Protein AF-A0A350QRS7-F1 (afdb_monomer_lite)

Radius of gyration: 12.92 Å; chains: 1; bounding box: 26×18×34 Å

Sequence (41 aa):
MATLLTARNLEKSFPSNMLFEGVGVHIESGERLGM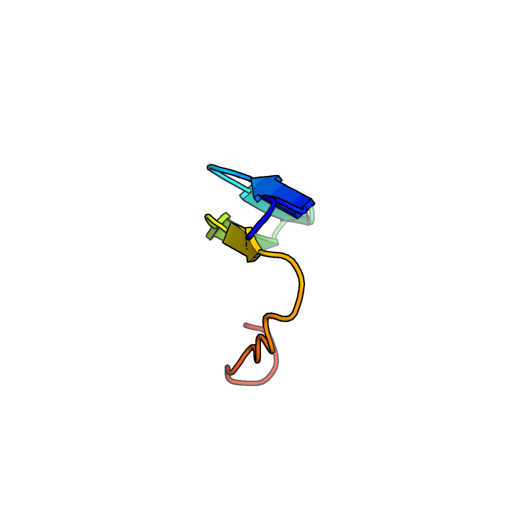IGPNGA

Foldseek 3Di:
DDWDDWDFFDWDDDPPDTQDTGDTDTDDPPDDDDDDDDPSD

Structure (mmCIF, N/CA/C/O backbone):
data_AF-A0A350QRS7-F1
#
_entry.id   AF-A0A350QRS7-F1
#
loop_
_atom_site.group_PDB
_atom_site.id
_atom_site.type_symbol
_atom_site.label_atom_id
_atom_site.label_alt_id
_atom_site.label_comp_id
_atom_site.label_asym_id
_atom_site.label_entity_id
_atom_site.label_seq_id
_atom_site.pdbx_PDB_ins_code
_atom_site.Cartn_x
_atom_site.Cartn_y
_atom_site.Cartn_z
_atom_site.occupancy
_atom_site.B_iso_or_equiv
_atom_site.auth_seq_id
_atom_site.auth_comp_id
_atom_site.auth_asym_id
_atom_site.auth_atom_id
_a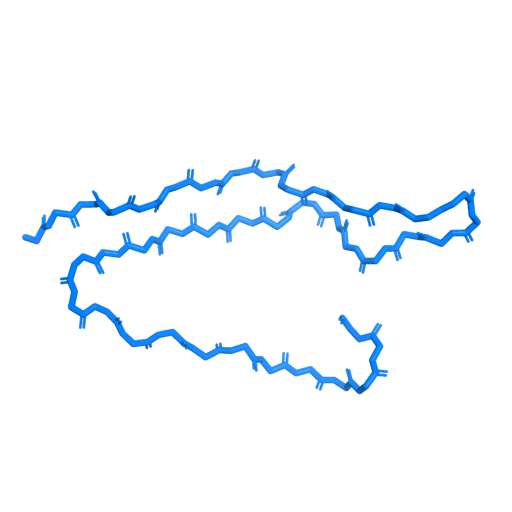tom_site.pdbx_PDB_model_num
ATOM 1 N N . MET A 1 1 ? -15.172 3.879 16.932 1.00 68.62 1 MET A N 1
ATOM 2 C CA . MET A 1 1 ? -13.833 4.093 16.344 1.00 68.62 1 MET A CA 1
ATOM 3 C C . MET A 1 1 ? -14.001 4.995 15.131 1.00 68.62 1 MET A C 1
ATOM 5 O O . MET A 1 1 ? -15.076 4.976 14.544 1.00 68.62 1 MET A O 1
ATOM 9 N N . ALA A 1 2 ? -13.026 5.854 14.836 1.00 90.94 2 ALA A N 1
ATOM 10 C CA . ALA A 1 2 ? -13.097 6.798 13.719 1.00 90.94 2 ALA A CA 1
ATOM 11 C C . ALA A 1 2 ? -12.165 6.338 12.595 1.00 90.94 2 ALA A C 1
ATOM 13 O O . ALA A 1 2 ? -11.017 5.985 12.870 1.00 90.94 2 ALA A O 1
ATOM 14 N N . THR A 1 3 ? -12.646 6.358 11.351 1.00 96.06 3 THR A N 1
ATOM 15 C CA . THR A 1 3 ? -11.808 6.129 10.170 1.00 96.06 3 THR A CA 1
ATOM 16 C C . THR A 1 3 ? -10.772 7.243 10.056 1.00 96.06 3 THR A C 1
ATOM 18 O O . THR A 1 3 ? -11.127 8.421 10.049 1.00 96.06 3 THR A O 1
ATOM 21 N N . LEU A 1 4 ? -9.497 6.871 9.949 1.00 97.00 4 LEU A N 1
ATOM 22 C CA . LEU A 1 4 ? -8.390 7.805 9.740 1.00 97.00 4 LEU A CA 1
ATOM 23 C C . LEU A 1 4 ? -7.991 7.887 8.270 1.00 97.00 4 LEU A C 1
ATOM 25 O O . LEU A 1 4 ? -7.732 8.972 7.757 1.00 97.00 4 LEU A O 1
ATOM 29 N N . LEU A 1 5 ? -7.942 6.742 7.592 1.00 96.88 5 LEU A N 1
ATOM 30 C CA . LEU A 1 5 ? -7.527 6.663 6.200 1.00 96.88 5 LEU A CA 1
ATOM 31 C C . LEU A 1 5 ? -8.358 5.617 5.465 1.00 96.88 5 LEU A C 1
ATOM 33 O O . LEU A 1 5 ? -8.626 4.531 5.971 1.00 96.88 5 LEU A O 1
ATOM 37 N N . THR A 1 6 ? -8.772 5.949 4.250 1.00 97.38 6 THR A N 1
ATOM 38 C CA . THR A 1 6 ? -9.310 4.986 3.294 1.00 97.38 6 THR A CA 1
ATOM 39 C C . THR A 1 6 ? -8.706 5.280 1.938 1.00 97.38 6 THR A C 1
ATOM 41 O O . THR A 1 6 ? -8.793 6.406 1.454 1.00 97.38 6 THR A O 1
ATOM 44 N N . ALA A 1 7 ? -8.127 4.262 1.319 1.00 97.31 7 ALA A N 1
ATOM 45 C CA . ALA A 1 7 ? -7.670 4.317 -0.055 1.00 97.31 7 ALA A CA 1
ATOM 46 C C . ALA A 1 7 ? -8.136 3.068 -0.802 1.00 97.31 7 ALA A C 1
ATOM 48 O O . ALA A 1 7 ? -8.263 1.983 -0.231 1.00 97.31 7 ALA A O 1
ATOM 49 N N . ARG A 1 8 ? -8.435 3.245 -2.085 1.00 97.88 8 ARG A N 1
ATOM 50 C CA . ARG A 1 8 ? -8.927 2.196 -2.977 1.00 97.88 8 ARG A CA 1
ATOM 51 C C . ARG A 1 8 ? -8.166 2.297 -4.287 1.00 97.88 8 ARG A C 1
ATOM 53 O O . ARG A 1 8 ? -7.913 3.411 -4.737 1.00 97.88 8 ARG A O 1
ATOM 60 N N . ASN A 1 9 ? -7.867 1.151 -4.890 1.00 97.88 9 ASN A N 1
ATOM 61 C CA . ASN A 1 9 ? -7.203 1.053 -6.190 1.00 97.88 9 ASN A CA 1
ATOM 62 C C . ASN A 1 9 ? -5.890 1.848 -6.260 1.00 97.88 9 ASN A C 1
ATOM 64 O O . ASN A 1 9 ? -5.624 2.527 -7.247 1.00 97.88 9 ASN A O 1
ATOM 68 N N . LEU A 1 10 ? -5.086 1.802 -5.196 1.00 97.38 10 LEU A N 1
ATOM 69 C CA . LEU A 1 10 ? -3.755 2.391 -5.225 1.00 97.38 10 LEU A CA 1
ATOM 70 C C . LEU A 1 10 ? -2.873 1.600 -6.194 1.00 97.38 10 LEU A C 1
ATOM 72 O O . LEU A 1 10 ? -2.799 0.373 -6.109 1.00 97.38 10 LEU A O 1
ATOM 76 N N . GLU A 1 11 ? -2.169 2.320 -7.060 1.00 97.31 11 GLU A N 1
ATOM 77 C CA . GLU A 1 11 ? -1.105 1.778 -7.901 1.00 97.31 11 GLU A CA 1
ATOM 78 C C . GLU A 1 11 ? 0.182 2.581 -7.717 1.00 97.31 11 GLU A C 1
ATOM 80 O O . GLU A 1 11 ? 0.159 3.767 -7.360 1.00 97.31 11 GLU A O 1
ATOM 85 N N . LYS A 1 12 ? 1.315 1.954 -8.027 1.00 95.88 12 LYS A N 1
ATOM 86 C CA . LYS A 1 12 ? 2.573 2.673 -8.207 1.00 95.88 12 LYS A CA 1
ATOM 87 C C . LYS A 1 12 ? 3.452 1.993 -9.242 1.00 95.88 12 LYS A C 1
ATOM 89 O O . LYS A 1 12 ? 3.841 0.842 -9.079 1.00 95.88 12 LYS A O 1
ATOM 94 N N . SER A 1 13 ? 3.857 2.759 -10.252 1.00 97.06 13 SER A N 1
ATOM 95 C CA . SER A 1 13 ? 4.838 2.368 -11.270 1.00 97.06 13 SER A CA 1
ATOM 96 C C . SER A 1 13 ? 6.110 3.213 -11.226 1.00 97.06 13 SER A C 1
ATOM 98 O O . SER A 1 13 ? 6.117 4.383 -10.823 1.00 97.06 13 SER A O 1
ATOM 100 N N . PHE A 1 14 ? 7.190 2.614 -11.712 1.00 95.88 14 PHE A N 1
ATOM 101 C CA . PHE A 1 14 ? 8.281 3.272 -12.428 1.00 95.88 14 PHE A CA 1
ATOM 102 C C . PHE A 1 14 ? 8.160 2.939 -13.929 1.00 95.88 14 PHE A C 1
ATOM 104 O O . PHE A 1 14 ? 7.436 2.003 -14.265 1.00 95.88 14 PHE A O 1
ATOM 111 N N . PRO A 1 15 ? 8.851 3.650 -14.846 1.00 95.19 15 PRO A N 1
ATOM 112 C CA . PRO A 1 15 ? 8.615 3.538 -16.293 1.00 95.19 15 PRO A CA 1
ATOM 113 C C . PRO A 1 15 ? 8.578 2.115 -16.868 1.00 95.19 15 PRO A C 1
ATOM 115 O O . PRO A 1 15 ? 7.833 1.859 -17.806 1.00 95.19 15 PRO A O 1
ATOM 118 N N . SER A 1 16 ? 9.363 1.193 -16.311 1.00 91.94 16 SER A N 1
ATOM 119 C CA . SER A 1 16 ? 9.430 -0.206 -16.746 1.00 91.94 16 SER A CA 1
ATOM 120 C C . SER A 1 16 ? 9.032 -1.214 -15.664 1.00 91.94 16 SER A C 1
ATOM 122 O O . SER A 1 16 ? 9.253 -2.407 -15.853 1.00 91.94 16 SER A O 1
ATOM 124 N N . ASN A 1 17 ? 8.490 -0.769 -14.524 1.00 93.69 17 ASN A N 1
ATOM 125 C CA . ASN A 1 17 ? 8.186 -1.665 -13.410 1.00 93.69 17 ASN A CA 1
ATOM 126 C C . ASN A 1 17 ? 6.932 -1.241 -12.637 1.00 93.69 17 ASN A C 1
ATOM 128 O O . ASN A 1 17 ? 6.899 -0.155 -12.056 1.00 93.69 17 ASN A O 1
ATOM 132 N N . MET A 1 18 ? 5.931 -2.119 -12.584 1.00 94.31 18 MET A N 1
ATOM 133 C CA . MET A 1 18 ? 4.795 -1.985 -11.672 1.00 94.31 18 MET A CA 1
ATOM 134 C C . MET A 1 18 ? 5.215 -2.499 -10.294 1.00 94.31 18 MET A C 1
ATOM 136 O O . MET A 1 18 ? 5.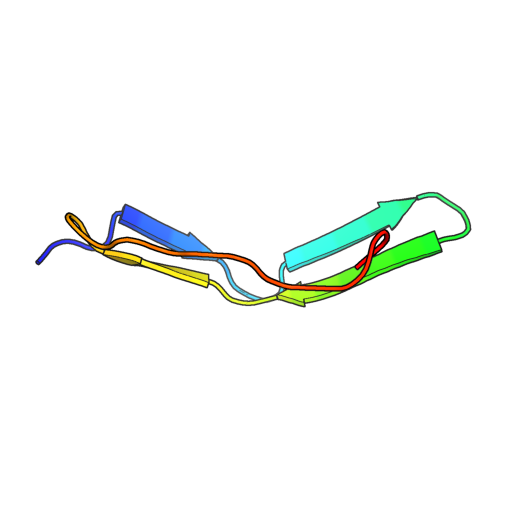629 -3.646 -10.178 1.00 94.31 18 M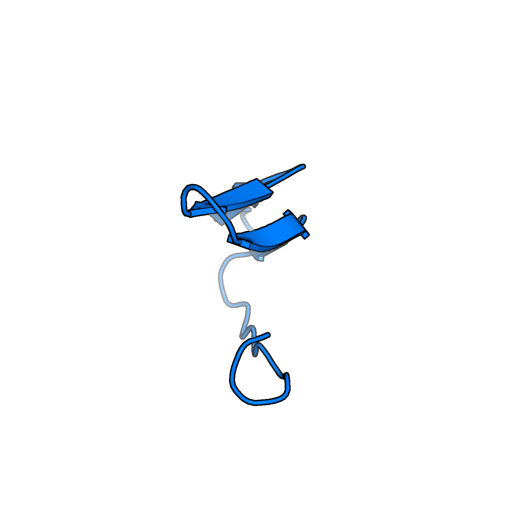ET A O 1
ATO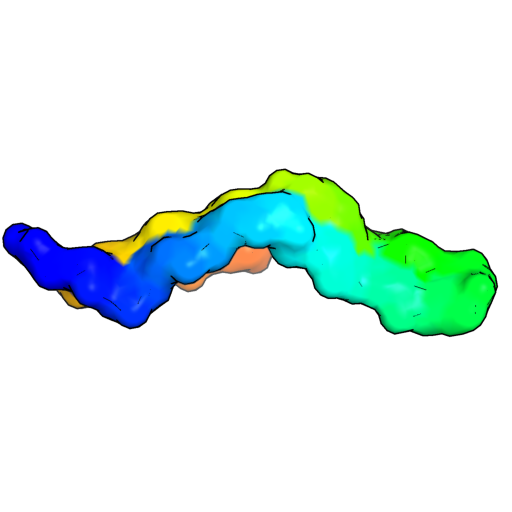M 140 N N . LEU A 1 19 ? 5.114 -1.661 -9.260 1.00 94.62 19 LEU A N 1
ATOM 141 C CA . LEU A 1 19 ? 5.379 -2.082 -7.881 1.00 94.62 19 LEU A CA 1
ATOM 142 C C . LEU A 1 19 ? 4.160 -2.788 -7.292 1.00 94.62 19 LEU A C 1
ATOM 144 O O . LEU A 1 19 ? 4.270 -3.881 -6.759 1.00 94.62 19 LEU A O 1
ATOM 148 N N . PHE A 1 20 ? 2.992 -2.163 -7.422 1.00 95.31 20 PHE A N 1
ATOM 149 C CA . PHE A 1 20 ? 1.723 -2.731 -6.995 1.00 95.31 20 PHE A CA 1
ATOM 150 C C . PHE A 1 20 ? 0.576 -2.099 -7.777 1.00 95.31 20 PHE A C 1
ATOM 152 O O . PHE A 1 20 ? 0.676 -0.962 -8.247 1.00 95.31 20 PHE A O 1
ATOM 159 N N . GLU A 1 21 ? -0.527 -2.832 -7.855 1.00 96.44 21 GLU A N 1
ATOM 160 C CA . GLU A 1 21 ? -1.765 -2.426 -8.506 1.00 96.44 21 GLU A CA 1
ATOM 161 C C . GLU A 1 21 ? -2.946 -2.876 -7.643 1.00 96.44 21 GLU A C 1
ATOM 163 O O . GLU A 1 21 ? -2.918 -3.954 -7.046 1.00 96.44 21 GLU A O 1
ATOM 168 N N . GLY A 1 22 ? -3.989 -2.051 -7.563 1.00 96.94 22 GLY A N 1
ATOM 169 C CA . GLY A 1 22 ? -5.243 -2.444 -6.923 1.00 96.94 22 GLY A CA 1
ATOM 170 C C . GLY A 1 22 ? -5.196 -2.528 -5.394 1.00 96.94 22 GLY A C 1
ATOM 171 O O . GLY A 1 22 ? -6.068 -3.161 -4.798 1.00 96.94 22 GLY A O 1
ATOM 172 N N . VAL A 1 23 ? -4.226 -1.893 -4.728 1.00 96.62 23 VAL A N 1
ATOM 173 C CA . VAL A 1 23 ? -4.127 -1.953 -3.261 1.00 96.62 23 VAL A CA 1
ATOM 174 C C . VAL A 1 23 ? -5.251 -1.137 -2.617 1.00 96.62 23 VAL A C 1
ATOM 176 O O . VAL A 1 23 ? -5.482 0.030 -2.946 1.00 96.62 23 VAL A O 1
ATOM 179 N N . GLY A 1 24 ? -5.957 -1.761 -1.675 1.00 97.00 24 GLY A N 1
ATOM 180 C CA . GLY A 1 24 ? -6.964 -1.127 -0.831 1.00 97.00 24 GLY A CA 1
ATOM 181 C C . GLY A 1 24 ? -6.530 -1.151 0.628 1.00 97.00 24 GLY A C 1
ATOM 182 O O . GLY A 1 24 ? -6.054 -2.172 1.117 1.00 97.00 24 GLY A O 1
ATOM 183 N N . VAL A 1 25 ? -6.708 -0.034 1.328 1.00 96.62 25 VAL A N 1
ATOM 184 C CA . VAL A 1 25 ? -6.419 0.057 2.761 1.00 96.62 25 VAL A CA 1
ATOM 185 C C . VAL A 1 25 ? -7.494 0.874 3.467 1.00 96.62 25 VAL A C 1
ATOM 187 O O . VAL A 1 25 ? -7.946 1.910 2.974 1.00 96.62 25 VAL A O 1
ATOM 190 N N . HIS A 1 26 ? -7.907 0.391 4.631 1.00 96.88 26 HIS A N 1
ATOM 191 C CA . HIS A 1 26 ? -8.782 1.082 5.563 1.00 96.88 26 HIS A CA 1
ATOM 192 C C . HIS A 1 26 ? -8.098 1.049 6.924 1.00 96.88 26 HIS A C 1
ATOM 194 O O . HIS A 1 26 ? -7.686 -0.023 7.351 1.00 96.88 26 HIS A O 1
ATOM 200 N N . ILE A 1 27 ? -7.915 2.213 7.545 1.00 97.06 27 ILE A N 1
ATOM 201 C CA . ILE A 1 27 ? -7.230 2.337 8.833 1.00 97.06 27 ILE A CA 1
ATOM 202 C C . ILE A 1 27 ? -8.139 3.080 9.795 1.00 97.06 27 ILE A C 1
ATOM 204 O O . ILE A 1 27 ? -8.573 4.208 9.519 1.00 97.06 27 ILE A O 1
ATOM 208 N N . GLU A 1 28 ? -8.378 2.470 10.945 1.00 97.69 28 GLU A N 1
ATOM 209 C CA . GLU A 1 28 ? -9.135 3.048 12.043 1.00 97.69 28 GLU A CA 1
ATOM 210 C C . GLU A 1 28 ? -8.236 3.581 13.167 1.00 97.69 28 GLU A C 1
ATOM 212 O O . GLU A 1 28 ? -7.088 3.180 13.369 1.00 97.69 28 GLU A O 1
ATOM 217 N N . SER A 1 29 ? -8.772 4.520 13.944 1.00 97.38 29 SER A N 1
ATOM 218 C CA . SER A 1 29 ? -8.077 5.073 15.105 1.00 97.38 29 SER A CA 1
ATOM 219 C C . SER A 1 29 ? -7.776 3.997 16.151 1.00 97.38 29 SER A C 1
ATOM 221 O O . SER A 1 29 ? -8.693 3.432 16.745 1.00 97.38 29 SER A O 1
ATOM 223 N N . G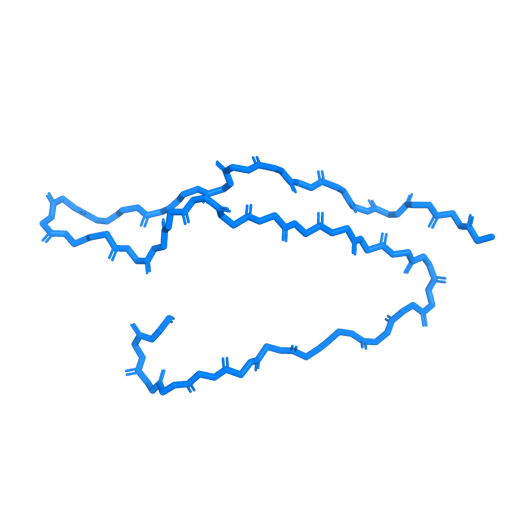LY A 1 30 ? -6.486 3.803 16.447 1.00 95.62 30 GLY A N 1
ATOM 224 C CA . GLY A 1 30 ? -5.989 2.823 17.422 1.00 95.62 30 GLY A CA 1
ATOM 225 C C . GLY A 1 30 ? -5.581 1.477 16.815 1.00 95.62 30 GLY A C 1
ATOM 226 O O . GLY A 1 30 ? -5.082 0.616 17.540 1.00 95.62 30 GLY A O 1
ATOM 227 N N . GLU A 1 31 ? -5.755 1.301 15.505 1.00 95.38 31 GLU A N 1
ATOM 228 C CA . GLU A 1 31 ? -5.373 0.090 14.784 1.00 95.38 31 GLU A CA 1
ATOM 229 C C . GLU A 1 31 ? -3.845 -0.037 14.645 1.00 95.38 31 GLU A C 1
ATOM 231 O O . GLU A 1 31 ? -3.126 0.952 14.479 1.00 95.38 31 GLU A O 1
ATOM 236 N N . ARG A 1 32 ? -3.328 -1.269 14.728 1.00 94.50 32 ARG A N 1
ATOM 237 C CA . ARG A 1 32 ? -1.911 -1.589 14.497 1.00 94.50 32 ARG A CA 1
ATOM 238 C C . ARG A 1 32 ? -1.804 -2.453 13.246 1.00 94.50 32 ARG A C 1
ATOM 240 O O . ARG A 1 32 ? -2.114 -3.639 13.297 1.00 94.50 32 ARG A O 1
ATOM 247 N N . LEU A 1 33 ? -1.355 -1.853 12.148 1.00 93.25 33 LEU A N 1
ATOM 248 C CA . LEU A 1 33 ? -1.201 -2.523 10.858 1.00 93.25 33 LEU A CA 1
ATOM 249 C C . LEU A 1 33 ? 0.257 -2.952 10.631 1.00 93.25 33 LEU A C 1
ATOM 251 O O . LEU A 1 33 ? 1.181 -2.192 10.917 1.00 93.25 33 LEU A O 1
ATOM 255 N N . GLY A 1 34 ? 0.457 -4.152 10.087 1.00 94.06 34 GLY A N 1
ATOM 256 C CA . GLY A 1 34 ? 1.752 -4.642 9.618 1.00 94.06 34 GLY A CA 1
ATOM 257 C C . GLY A 1 34 ? 1.681 -5.037 8.146 1.00 94.06 34 GLY A C 1
ATOM 258 O O . GLY A 1 34 ? 0.697 -5.635 7.715 1.00 94.06 34 GLY A O 1
ATOM 259 N N . MET A 1 35 ? 2.725 -4.715 7.384 1.00 91.88 35 MET A N 1
ATOM 260 C CA . MET A 1 35 ? 2.896 -5.158 5.999 1.00 91.88 35 MET A CA 1
ATOM 261 C C . MET A 1 35 ? 3.976 -6.239 5.945 1.00 91.88 35 MET A C 1
ATOM 263 O O . MET A 1 35 ? 5.033 -6.081 6.555 1.00 91.88 35 MET A O 1
ATOM 267 N N . ILE A 1 36 ? 3.708 -7.329 5.226 1.00 94.81 36 ILE A N 1
ATOM 268 C CA . ILE A 1 36 ? 4.636 -8.452 5.049 1.00 94.81 36 ILE A CA 1
ATOM 269 C C . ILE A 1 36 ? 4.801 -8.770 3.565 1.00 94.81 36 ILE A C 1
ATOM 271 O O . ILE A 1 36 ? 3.848 -8.675 2.795 1.00 94.81 36 ILE A O 1
ATOM 275 N N . GLY A 1 37 ? 6.004 -9.176 3.177 1.00 93.25 37 GLY A N 1
ATOM 276 C CA . GLY A 1 37 ? 6.316 -9.565 1.808 1.00 93.25 37 GLY A CA 1
ATOM 277 C C . GLY A 1 37 ? 7.808 -9.841 1.628 1.00 93.25 37 GLY A C 1
ATOM 278 O O . GLY A 1 37 ? 8.610 -9.455 2.484 1.00 93.25 37 GLY A O 1
ATOM 279 N N . PRO A 1 38 ? 8.197 -10.539 0.549 1.00 94.06 38 PRO A N 1
ATOM 280 C CA . PRO A 1 38 ? 9.598 -10.660 0.169 1.00 94.06 38 PRO A CA 1
ATOM 281 C C . PRO A 1 38 ? 10.181 -9.290 -0.212 1.00 94.06 38 PRO A C 1
ATOM 283 O O . PRO A 1 38 ? 9.454 -8.351 -0.530 1.00 94.06 38 PRO A O 1
ATOM 286 N N . ASN A 1 39 ? 11.510 -9.178 -0.220 1.00 92.62 39 ASN A N 1
ATOM 287 C CA . ASN A 1 39 ? 12.175 -7.960 -0.682 1.00 92.62 39 ASN A CA 1
ATOM 288 C C . ASN A 1 39 ? 11.785 -7.660 -2.138 1.00 92.62 39 ASN A C 1
ATOM 290 O O . ASN A 1 39 ? 12.048 -8.474 -3.023 1.00 92.62 39 ASN A O 1
ATOM 294 N N . GLY A 1 40 ? 11.197 -6.484 -2.365 1.00 85.88 40 GLY A N 1
ATOM 295 C CA . GLY A 1 40 ? 10.719 -6.048 -3.679 1.00 85.88 40 GLY A CA 1
ATOM 296 C C . GLY A 1 40 ? 9.222 -6.256 -3.933 1.00 85.88 40 GLY A C 1
ATOM 297 O O . GLY A 1 40 ? 8.803 -6.034 -5.066 1.00 85.88 40 GLY A O 1
ATOM 298 N N . ALA A 1 41 ? 8.453 -6.679 -2.922 1.00 81.62 41 ALA A N 1
ATOM 299 C CA . ALA A 1 41 ? 6.987 -6.661 -2.935 1.00 81.62 41 ALA A CA 1
ATOM 300 C C . ALA A 1 41 ? 6.396 -5.259 -2.708 1.00 81.62 41 ALA A C 1
ATOM 302 O O . ALA A 1 41 ? 7.101 -4.398 -2.127 1.00 81.62 41 ALA A O 1
#

pLDDT: mean 94.34, std 5.14, range [68.62, 97.88]

Secondary structure (DSSP, 8-state):
--EEEEEEEEEEEETTEEEEEEEEEEEETT-------STT-